Protein AF-W1XQW3-F1 (afdb_monomer_lite)

Sequence (59 aa):
MVDVVATNEKLHVRQVNIVKNATGCSAEQAEAALVACERNCKTAIVMVLKNLDAAEIAA

Foldseek 3Di:
DQPQDDPDPVSLVVLLVLLCVLQVDDSVLSNQLCVLVVNRSVSSNVCNNVVNDSVVVPD

Radius of gyration: 10.26 Å; chains: 1; bounding box: 24×25×20 Å

pLDDT: mean 83.69, std 13.85, range [38.75, 95.12]

Secondary structure (DSSP, 8-state):
-------SHHHHHHHHHHHHHHH---HHHHHHHHHHTTT-HHHHHHHHHHT--GGGT--

InterPro domains:
  IPR009060 UBA-like superfamily [SSF46934] (8-54)
  IPR040190 N-acetylmuramic acid 6-phosphate etherase/glucokinase regulatory protein [PTHR10088] (1-57)

Structure (mmCIF, N/CA/C/O backbone):
data_AF-W1XQW3-F1
#
_entry.id   AF-W1XQW3-F1
#
loop_
_atom_site.group_PDB
_atom_site.id
_atom_site.type_symbol
_atom_site.label_atom_id
_atom_site.label_alt_id
_atom_site.label_comp_id
_atom_site.label_asym_id
_atom_site.label_entity_id
_atom_site.label_seq_id
_atom_site.pdbx_PDB_ins_code
_atom_site.Cartn_x
_atom_site.Cartn_y
_atom_site.Cartn_z
_atom_site.occupancy
_atom_site.B_iso_or_equiv
_atom_site.auth_seq_id
_atom_site.auth_comp_id
_atom_site.auth_asym_id
_atom_site.auth_atom_id
_atom_site.pdbx_PDB_model_num
ATOM 1 N N . MET A 1 1 ? -3.254 10.776 -8.789 1.00 65.81 1 MET A N 1
ATOM 2 C CA . MET A 1 1 ? -3.256 9.570 -9.644 1.00 65.81 1 MET A CA 1
ATOM 3 C C . ME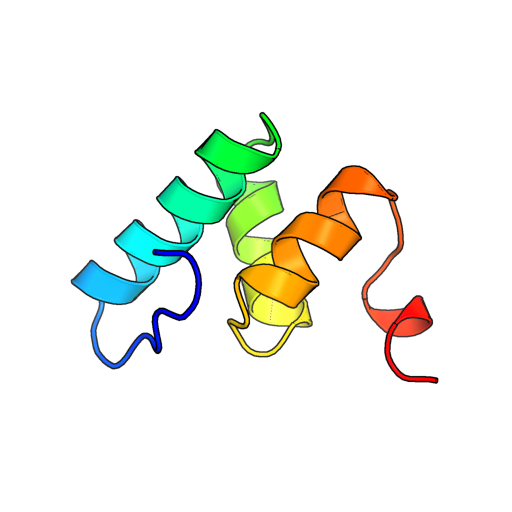T A 1 1 ? -2.625 8.428 -8.862 1.00 65.81 1 MET A C 1
ATOM 5 O O . MET A 1 1 ? -1.567 8.651 -8.284 1.00 65.81 1 MET A O 1
ATOM 9 N N . VAL A 1 2 ? -3.306 7.279 -8.786 1.00 74.38 2 VAL A N 1
ATOM 10 C CA . VAL A 1 2 ? -2.919 6.112 -7.960 1.00 74.38 2 VAL A CA 1
ATOM 11 C C . VAL A 1 2 ? -2.108 5.079 -8.761 1.00 74.38 2 VAL A C 1
ATOM 13 O O . VAL A 1 2 ? -1.314 4.357 -8.173 1.00 74.38 2 VAL A O 1
ATOM 16 N N . ASP A 1 3 ? -2.222 5.065 -10.094 1.00 76.94 3 ASP A N 1
ATOM 17 C CA . ASP A 1 3 ? -1.452 4.174 -10.976 1.00 76.94 3 ASP A CA 1
ATOM 18 C C . ASP A 1 3 ? -0.034 4.730 -11.213 1.00 76.94 3 ASP A C 1
ATOM 20 O O . ASP A 1 3 ? 0.285 5.302 -12.254 1.00 76.94 3 ASP A O 1
ATOM 24 N N . VAL A 1 4 ? 0.813 4.633 -10.189 1.00 77.94 4 VAL A N 1
ATOM 25 C CA . VAL A 1 4 ? 2.241 4.971 -10.262 1.00 77.94 4 VAL A CA 1
ATOM 26 C C . VAL A 1 4 ? 3.034 3.673 -10.275 1.00 77.94 4 VAL A C 1
ATOM 28 O O . VAL A 1 4 ? 2.920 2.895 -9.334 1.00 77.94 4 VAL A O 1
ATOM 31 N N . VAL A 1 5 ? 3.867 3.472 -11.297 1.00 78.00 5 VAL A N 1
ATOM 32 C CA . VAL A 1 5 ? 4.880 2.406 -11.332 1.00 78.00 5 VAL A CA 1
ATOM 33 C C . VAL A 1 5 ? 6.183 2.981 -10.792 1.00 78.00 5 VAL A C 1
ATOM 35 O O . VAL A 1 5 ? 6.696 3.961 -11.336 1.00 78.00 5 VAL A O 1
ATOM 38 N N . ALA A 1 6 ? 6.710 2.417 -9.707 1.00 80.81 6 ALA A N 1
ATOM 39 C CA . ALA A 1 6 ? 7.968 2.883 -9.146 1.00 80.81 6 ALA A CA 1
ATOM 40 C C . ALA A 1 6 ? 9.168 2.305 -9.902 1.00 80.81 6 ALA A C 1
ATOM 42 O O . ALA A 1 6 ? 9.481 1.127 -9.791 1.00 80.81 6 ALA A O 1
ATOM 43 N N . THR A 1 7 ? 9.841 3.165 -10.666 1.00 84.62 7 THR A N 1
ATOM 44 C CA . THR A 1 7 ? 11.091 2.852 -11.378 1.00 84.62 7 THR A CA 1
ATOM 45 C C . THR A 1 7 ? 12.325 3.473 -10.717 1.00 84.62 7 THR A C 1
ATOM 47 O O . THR A 1 7 ? 13.439 3.307 -11.203 1.00 84.62 7 THR A O 1
ATOM 50 N N . ASN A 1 8 ? 12.137 4.230 -9.632 1.00 87.56 8 ASN A N 1
ATOM 51 C CA . ASN A 1 8 ? 13.202 4.875 -8.868 1.00 87.56 8 ASN A CA 1
ATOM 52 C C . ASN A 1 8 ? 12.772 5.125 -7.411 1.00 87.56 8 ASN A C 1
ATOM 54 O O . ASN A 1 8 ? 11.580 5.120 -7.093 1.00 87.56 8 ASN A O 1
ATOM 58 N N . GLU A 1 9 ? 13.748 5.431 -6.553 1.00 86.81 9 GLU A N 1
ATOM 59 C CA . GLU A 1 9 ? 13.571 5.723 -5.121 1.00 86.81 9 GLU A CA 1
ATOM 60 C C . GLU A 1 9 ? 12.490 6.785 -4.852 1.00 86.81 9 GLU A C 1
ATOM 62 O O . GLU A 1 9 ? 11.616 6.628 -4.001 1.00 86.81 9 GLU A O 1
ATOM 67 N N . LYS A 1 10 ? 12.488 7.870 -5.637 1.00 89.06 10 LYS A N 1
ATOM 68 C CA . LYS A 1 10 ? 11.529 8.973 -5.478 1.00 89.06 10 LYS A CA 1
ATOM 69 C C . LYS A 1 10 ? 10.092 8.512 -5.729 1.00 89.06 10 LYS A C 1
ATOM 71 O O . LYS A 1 10 ? 9.162 8.995 -5.080 1.00 89.06 10 LYS A O 1
ATOM 76 N N . LEU A 1 11 ? 9.895 7.597 -6.674 1.00 89.88 11 LEU A N 1
ATOM 77 C CA . LEU A 1 11 ? 8.589 7.021 -6.961 1.00 89.88 11 LEU A CA 1
ATOM 78 C C . LEU A 1 11 ? 8.173 6.013 -5.886 1.00 89.88 11 LEU A C 1
ATOM 80 O O . LEU A 1 11 ? 6.992 6.005 -5.555 1.00 89.88 11 LEU A O 1
ATOM 84 N N . HIS A 1 12 ? 9.100 5.267 -5.275 1.00 89.06 12 HIS A N 1
ATOM 85 C CA . HIS A 1 12 ? 8.795 4.427 -4.107 1.00 89.06 12 HIS A CA 1
ATOM 86 C C . HIS A 1 12 ? 8.242 5.260 -2.948 1.00 89.06 12 HIS A C 1
ATOM 88 O O . HIS A 1 12 ? 7.130 5.013 -2.483 1.00 89.06 12 HIS A O 1
ATOM 94 N N . VAL A 1 13 ? 8.942 6.335 -2.577 1.00 92.19 13 VAL A N 1
ATOM 95 C CA . VAL A 1 13 ? 8.480 7.273 -1.539 1.00 92.19 13 VAL A CA 1
ATOM 96 C C . VAL A 1 13 ? 7.108 7.858 -1.891 1.00 92.19 13 VAL A C 1
ATOM 98 O O . VAL A 1 13 ? 6.235 8.016 -1.035 1.00 92.19 13 VAL A O 1
ATOM 101 N N . ARG A 1 14 ? 6.872 8.160 -3.173 1.00 93.44 14 ARG A N 1
ATOM 102 C CA . ARG A 1 14 ? 5.571 8.650 -3.640 1.00 93.44 14 ARG A CA 1
ATOM 103 C C . ARG A 1 14 ? 4.464 7.606 -3.481 1.00 93.44 14 ARG A C 1
ATOM 105 O O . ARG A 1 14 ? 3.374 7.985 -3.065 1.00 93.44 14 ARG A O 1
ATOM 112 N N . GLN A 1 15 ? 4.713 6.337 -3.804 1.00 93.38 15 GLN A N 1
ATOM 113 C CA . GLN A 1 15 ? 3.735 5.259 -3.625 1.00 93.38 15 GLN A CA 1
ATOM 114 C C . GLN A 1 15 ? 3.355 5.099 -2.151 1.00 93.38 15 GLN A C 1
ATOM 116 O O . GLN A 1 15 ? 2.168 5.095 -1.832 1.00 93.38 15 GLN A O 1
ATOM 121 N N . VAL A 1 16 ? 4.344 5.077 -1.251 1.00 94.19 16 VAL A N 1
ATOM 122 C CA . VAL A 1 16 ? 4.117 5.004 0.203 1.00 94.19 16 VAL A CA 1
ATOM 123 C C . VAL A 1 16 ? 3.233 6.162 0.662 1.00 94.19 16 VAL A C 1
ATOM 125 O O . VAL A 1 16 ? 2.224 5.952 1.331 1.00 94.19 16 VAL A O 1
ATOM 128 N N . ASN A 1 17 ? 3.535 7.387 0.227 1.00 94.69 17 ASN A N 1
ATOM 129 C CA . ASN A 1 17 ? 2.719 8.555 0.558 1.00 94.69 17 ASN A CA 1
ATOM 130 C C . ASN A 1 17 ? 1.293 8.477 -0.008 1.00 94.69 17 ASN A C 1
ATOM 132 O O . ASN A 1 17 ? 0.358 8.907 0.660 1.00 94.69 17 ASN A O 1
ATOM 136 N N . ILE A 1 18 ? 1.101 7.925 -1.211 1.00 94.38 18 ILE A N 1
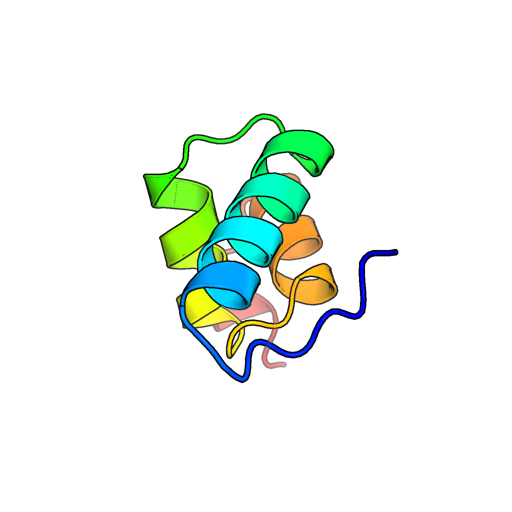ATOM 137 C CA . ILE A 1 18 ? -0.237 7.711 -1.785 1.00 94.38 18 ILE A CA 1
ATOM 138 C C . ILE A 1 18 ? -1.048 6.759 -0.900 1.00 94.38 18 ILE A C 1
ATOM 140 O O . ILE A 1 18 ? -2.181 7.087 -0.552 1.00 94.38 18 ILE A O 1
ATOM 144 N N . VAL A 1 19 ? -0.470 5.619 -0.512 1.00 93.12 19 VAL A N 1
ATOM 145 C CA . VAL A 1 19 ? -1.151 4.623 0.328 1.00 93.12 19 VAL A CA 1
ATOM 146 C C . VAL A 1 19 ? -1.462 5.210 1.702 1.00 93.12 19 VAL A C 1
ATOM 148 O O . VAL A 1 19 ? -2.612 5.153 2.132 1.00 93.12 19 VAL A O 1
ATOM 151 N N . LYS A 1 20 ? -0.495 5.868 2.352 1.00 95.12 20 LYS A N 1
ATOM 152 C CA . LYS A 1 20 ? -0.714 6.550 3.638 1.00 95.12 20 LYS A CA 1
ATOM 153 C C . LYS A 1 20 ? -1.838 7.578 3.564 1.00 95.12 20 LYS A C 1
ATOM 155 O O . LYS A 1 20 ? -2.732 7.563 4.397 1.00 95.12 20 LYS A O 1
ATOM 160 N N . ASN A 1 21 ? -1.825 8.448 2.555 1.00 93.75 21 ASN A N 1
ATOM 161 C CA . ASN A 1 21 ? -2.838 9.496 2.419 1.00 93.75 21 ASN A CA 1
ATOM 162 C C . ASN A 1 21 ? -4.234 8.927 2.131 1.00 93.75 21 ASN A C 1
ATOM 164 O O . ASN A 1 21 ? -5.224 9.520 2.542 1.00 93.75 21 ASN A O 1
ATOM 168 N N . ALA A 1 22 ? -4.322 7.797 1.426 1.00 93.56 22 ALA A N 1
ATOM 169 C CA . ALA A 1 22 ? -5.595 7.158 1.100 1.00 93.56 22 ALA A CA 1
ATOM 170 C C . ALA A 1 22 ? -6.180 6.328 2.255 1.00 93.56 22 ALA A C 1
ATOM 172 O O . ALA A 1 22 ? -7.387 6.110 2.291 1.00 93.56 22 ALA A O 1
ATOM 173 N N . THR A 1 23 ? -5.340 5.844 3.172 1.00 91.44 23 THR A N 1
ATOM 174 C CA . THR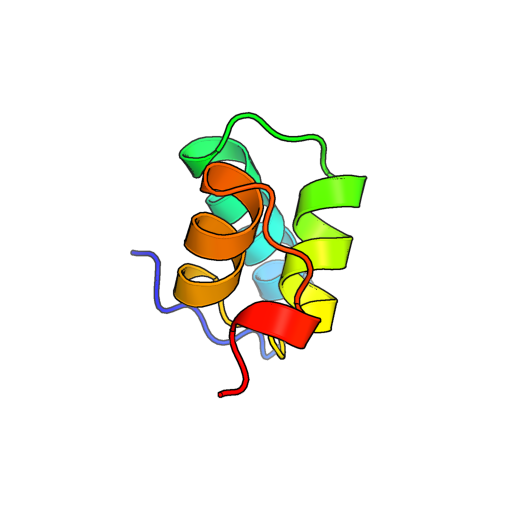 A 1 23 ? -5.731 4.841 4.181 1.00 91.44 23 THR A CA 1
ATOM 175 C C . THR A 1 23 ? -5.549 5.305 5.624 1.00 91.44 23 THR A C 1
ATOM 177 O O . THR A 1 23 ? -6.123 4.715 6.530 1.00 91.44 23 THR A O 1
ATOM 180 N N . GLY A 1 24 ? -4.751 6.349 5.857 1.00 93.19 24 GLY A N 1
ATOM 181 C CA . GLY A 1 24 ? -4.388 6.826 7.192 1.00 93.19 24 GLY A CA 1
ATOM 182 C C . GLY A 1 24 ? -3.390 5.935 7.943 1.00 93.19 24 GLY A C 1
ATOM 183 O O . GLY A 1 24 ? -3.146 6.183 9.121 1.00 93.19 24 GLY A O 1
ATOM 184 N N . CYS A 1 25 ? -2.815 4.910 7.303 1.00 92.06 25 CYS A N 1
ATOM 185 C CA . CYS A 1 25 ? -1.889 3.981 7.955 1.00 92.06 25 CYS A CA 1
ATOM 186 C C . CYS A 1 25 ? -0.481 4.565 8.184 1.00 92.06 25 CYS A C 1
ATOM 188 O O . CYS A 1 25 ? -0.120 5.642 7.687 1.00 92.06 25 CYS A O 1
ATOM 190 N N . SER A 1 26 ? 0.340 3.832 8.943 1.00 93.50 26 SER A N 1
ATOM 191 C CA . SER A 1 26 ? 1.747 4.185 9.150 1.00 93.50 26 SER A CA 1
ATOM 192 C C . SER A 1 26 ? 2.580 3.981 7.876 1.00 93.50 26 SER A C 1
ATOM 194 O O . SER A 1 26 ? 2.181 3.290 6.940 1.00 93.50 26 SER A O 1
ATOM 196 N N . ALA A 1 27 ? 3.772 4.585 7.826 1.00 91.88 27 ALA A N 1
ATOM 197 C CA . ALA A 1 27 ? 4.683 4.367 6.701 1.00 91.88 27 ALA A CA 1
ATOM 198 C C . ALA A 1 27 ? 5.128 2.903 6.589 1.00 91.88 27 ALA A C 1
ATOM 200 O O . ALA A 1 27 ? 5.199 2.380 5.485 1.00 91.88 27 ALA A O 1
ATOM 201 N N . GLU A 1 28 ? 5.350 2.241 7.723 1.00 92.06 28 GLU A N 1
ATOM 202 C CA . GLU A 1 28 ? 5.725 0.827 7.784 1.00 92.06 28 GLU A CA 1
ATOM 203 C C . GLU A 1 28 ? 4.610 -0.072 7.236 1.00 92.06 28 GLU A C 1
ATOM 205 O O . GLU A 1 28 ? 4.875 -0.959 6.430 1.00 92.06 28 GLU A O 1
ATOM 210 N N . GLN A 1 29 ? 3.350 0.203 7.600 1.00 90.12 29 GLN A N 1
ATOM 211 C CA . GLN A 1 29 ? 2.190 -0.526 7.076 1.00 90.12 29 GLN A CA 1
ATOM 212 C C . GLN A 1 29 ? 2.006 -0.301 5.572 1.00 90.12 29 GLN A C 1
ATOM 214 O O . GLN A 1 29 ? 1.753 -1.250 4.832 1.00 90.12 29 GLN A O 1
ATOM 219 N N . ALA A 1 30 ? 2.166 0.940 5.107 1.00 92.56 30 ALA A N 1
ATOM 220 C CA . ALA A 1 30 ? 2.093 1.261 3.687 1.00 92.56 30 ALA A CA 1
ATOM 221 C C . ALA A 1 30 ? 3.202 0.568 2.879 1.00 92.56 30 ALA A C 1
ATOM 223 O O . ALA A 1 30 ? 2.924 0.034 1.808 1.00 92.56 30 ALA A O 1
ATOM 224 N N . GLU A 1 31 ? 4.439 0.556 3.383 1.00 92.19 31 GLU A N 1
ATOM 225 C CA . GLU A 1 31 ? 5.570 -0.130 2.749 1.00 92.19 31 GLU A CA 1
ATOM 226 C C . GLU A 1 31 ? 5.322 -1.643 2.695 1.00 92.19 31 GLU A C 1
ATOM 228 O O . GLU A 1 31 ? 5.448 -2.240 1.629 1.00 92.19 31 GLU A O 1
ATOM 233 N N . ALA A 1 32 ? 4.890 -2.252 3.804 1.00 90.50 32 ALA A N 1
ATOM 234 C CA . ALA A 1 32 ? 4.588 -3.679 3.871 1.00 90.50 32 ALA A CA 1
ATOM 235 C C . ALA A 1 32 ? 3.472 -4.078 2.893 1.00 90.50 32 ALA A C 1
ATOM 237 O O . ALA A 1 32 ? 3.640 -5.023 2.124 1.00 90.50 32 ALA A O 1
ATOM 238 N N . ALA A 1 33 ? 2.370 -3.322 2.856 1.00 90.25 33 ALA A N 1
ATOM 239 C CA . ALA A 1 33 ? 1.268 -3.568 1.928 1.00 90.25 33 ALA A CA 1
ATOM 240 C C . ALA A 1 33 ? 1.694 -3.383 0.465 1.00 90.25 33 ALA A C 1
ATOM 242 O O . ALA A 1 33 ? 1.316 -4.173 -0.397 1.00 90.25 33 ALA A O 1
ATOM 243 N N . LEU A 1 34 ? 2.516 -2.367 0.172 1.00 90.94 34 LEU A N 1
ATOM 244 C CA . LEU A 1 34 ? 3.080 -2.182 -1.162 1.00 90.94 34 LEU A CA 1
ATOM 245 C C . LEU A 1 34 ? 3.973 -3.357 -1.546 1.00 90.94 34 LEU A C 1
ATOM 247 O O . LEU A 1 34 ? 3.797 -3.885 -2.632 1.00 90.94 34 LEU A O 1
ATOM 251 N N . VAL A 1 35 ? 4.891 -3.800 -0.688 1.00 90.19 35 VAL A N 1
ATOM 252 C CA . VAL A 1 35 ? 5.766 -4.949 -0.978 1.00 90.19 35 VAL A CA 1
ATOM 253 C C . VAL A 1 35 ? 4.946 -6.215 -1.220 1.00 90.19 35 VAL A C 1
ATOM 255 O O . VAL A 1 35 ? 5.189 -6.918 -2.198 1.00 90.19 35 VAL A O 1
ATOM 258 N N . ALA A 1 36 ? 3.939 -6.464 -0.385 1.00 87.31 36 ALA A N 1
ATOM 259 C CA . ALA A 1 36 ? 3.090 -7.641 -0.492 1.00 87.31 36 ALA A CA 1
ATOM 260 C C . ALA A 1 36 ? 2.178 -7.626 -1.738 1.00 87.31 36 ALA A C 1
ATOM 262 O O . ALA A 1 36 ? 1.759 -8.677 -2.208 1.00 87.31 36 ALA A O 1
ATOM 263 N N . CYS A 1 37 ? 1.919 -6.443 -2.304 1.00 88.56 37 CYS A N 1
ATOM 264 C CA . CYS A 1 37 ? 1.134 -6.246 -3.525 1.00 88.56 37 CYS A CA 1
ATOM 265 C C . CYS A 1 37 ? 1.997 -5.929 -4.763 1.00 88.56 37 CYS A C 1
ATOM 267 O O . CYS A 1 37 ? 1.527 -5.222 -5.657 1.00 88.56 37 CYS A O 1
ATOM 269 N N . GLU A 1 38 ? 3.269 -6.345 -4.802 1.00 88.31 38 GLU A N 1
ATOM 270 C CA . GLU A 1 38 ? 4.206 -6.065 -5.913 1.00 88.31 38 GLU A CA 1
ATOM 271 C C . GLU A 1 38 ? 4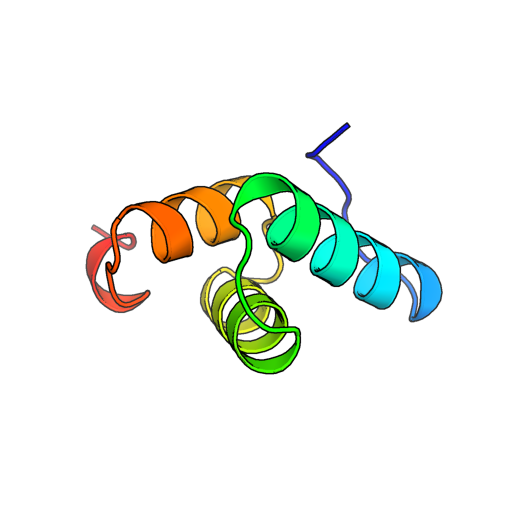.293 -4.570 -6.288 1.00 88.31 38 GLU A C 1
ATOM 273 O O . GLU A 1 38 ? 4.436 -4.163 -7.440 1.00 88.31 38 GLU A O 1
ATOM 278 N N . ARG A 1 39 ? 4.183 -3.717 -5.271 1.00 87.69 39 ARG A N 1
ATOM 279 C CA . ARG A 1 39 ? 4.148 -2.252 -5.335 1.00 87.69 39 ARG A CA 1
ATOM 280 C C . ARG A 1 39 ? 2.984 -1.685 -6.152 1.00 87.69 39 ARG A C 1
ATOM 282 O O . ARG A 1 39 ? 3.062 -0.555 -6.638 1.00 87.69 39 ARG A O 1
ATOM 289 N N . ASN A 1 40 ? 1.871 -2.409 -6.247 1.00 89.50 40 ASN A N 1
ATOM 290 C CA . ASN A 1 40 ? 0.620 -1.889 -6.786 1.00 89.50 40 ASN A CA 1
ATOM 291 C C . ASN A 1 40 ? -0.143 -1.088 -5.718 1.00 89.50 40 ASN A C 1
ATOM 293 O O . ASN A 1 40 ? -0.751 -1.650 -4.808 1.00 89.50 40 ASN A O 1
ATOM 297 N N . CYS A 1 41 ? -0.159 0.240 -5.853 1.00 91.12 41 CYS A N 1
ATOM 298 C CA . CYS A 1 41 ? -0.844 1.129 -4.912 1.00 91.12 41 CYS A CA 1
ATOM 299 C C . CYS A 1 41 ? -2.337 0.823 -4.756 1.00 91.12 41 CYS A C 1
ATOM 301 O O . CYS A 1 41 ? -2.872 0.974 -3.664 1.00 91.12 41 CYS A O 1
ATOM 303 N N . LYS A 1 42 ? -3.031 0.439 -5.833 1.00 91.00 42 LYS A N 1
ATOM 304 C CA . LYS A 1 42 ? -4.483 0.227 -5.802 1.00 91.00 42 LYS A CA 1
ATOM 305 C C . LYS A 1 42 ? -4.811 -1.008 -4.959 1.00 91.00 42 LYS A C 1
ATOM 307 O O . LYS A 1 42 ? -5.659 -0.924 -4.075 1.00 91.00 42 LYS A O 1
ATOM 312 N N . THR A 1 43 ? -4.073 -2.098 -5.168 1.00 89.94 43 THR A N 1
ATOM 313 C CA . THR A 1 43 ? -4.187 -3.323 -4.366 1.00 89.94 43 THR A CA 1
ATOM 314 C C . THR A 1 43 ? -3.762 -3.079 -2.919 1.00 89.94 43 THR A C 1
ATOM 316 O O . THR A 1 43 ? -4.502 -3.436 -2.009 1.00 89.94 43 THR A O 1
ATOM 319 N N . ALA A 1 44 ? -2.651 -2.368 -2.695 1.00 90.81 44 ALA A N 1
ATOM 320 C CA . ALA A 1 44 ? -2.172 -2.038 -1.351 1.00 90.81 44 ALA A CA 1
ATOM 321 C C . ALA A 1 44 ? -3.177 -1.185 -0.554 1.00 90.81 44 ALA A C 1
ATOM 323 O O . ALA A 1 44 ? -3.400 -1.432 0.627 1.00 90.81 44 ALA A O 1
ATOM 324 N N . ILE A 1 45 ? -3.835 -0.209 -1.192 1.00 91.56 45 ILE A N 1
ATOM 325 C CA . ILE A 1 45 ? -4.891 0.592 -0.552 1.00 91.56 45 ILE A CA 1
ATOM 326 C C . ILE A 1 45 ? -6.065 -0.296 -0.133 1.00 91.56 45 ILE A C 1
ATOM 328 O O . ILE A 1 45 ? -6.553 -0.168 0.988 1.00 91.56 45 ILE A O 1
ATOM 332 N N . VAL A 1 46 ? -6.518 -1.196 -1.011 1.00 90.25 46 VAL A N 1
ATOM 333 C CA . VAL A 1 46 ? -7.623 -2.117 -0.701 1.00 90.25 46 VAL A CA 1
ATOM 334 C C . VAL A 1 46 ? -7.243 -3.058 0.440 1.00 90.25 46 VAL A C 1
ATOM 336 O O . VAL A 1 46 ? -8.041 -3.235 1.357 1.00 90.25 46 VAL A O 1
ATOM 339 N N . MET A 1 47 ? -6.024 -3.596 0.417 1.00 86.94 47 MET A N 1
ATOM 340 C CA . MET A 1 47 ? -5.479 -4.479 1.446 1.00 86.94 47 MET A CA 1
ATOM 341 C C . MET A 1 47 ? -5.515 -3.815 2.830 1.00 86.94 47 MET A C 1
ATOM 343 O O . MET A 1 47 ? -6.120 -4.346 3.760 1.00 86.94 47 MET A O 1
ATOM 347 N N . VAL A 1 48 ? -4.974 -2.596 2.939 1.00 89.19 48 VAL A N 1
ATOM 348 C CA . VAL A 1 48 ? -4.951 -1.835 4.198 1.00 89.19 48 VAL A CA 1
ATOM 349 C C . VAL A 1 48 ? -6.362 -1.458 4.662 1.00 89.19 48 VAL A C 1
ATOM 351 O O . VAL A 1 48 ? -6.674 -1.596 5.839 1.00 89.19 48 VAL A O 1
ATOM 354 N N . LEU A 1 49 ? -7.247 -1.010 3.763 1.00 88.94 49 LEU A N 1
ATOM 355 C CA . LEU A 1 49 ? -8.616 -0.623 4.139 1.00 88.94 49 LEU A CA 1
ATOM 356 C C . LEU A 1 49 ? -9.486 -1.806 4.570 1.00 88.94 49 LEU A C 1
ATOM 358 O O . LEU A 1 49 ? -10.460 -1.616 5.298 1.00 88.94 49 LEU A O 1
ATOM 362 N N . LYS A 1 50 ? -9.184 -3.011 4.086 1.00 85.38 50 LYS A N 1
ATOM 363 C CA . LYS A 1 50 ? -9.945 -4.220 4.400 1.00 85.38 50 LYS A CA 1
ATOM 364 C C . LYS A 1 50 ? -9.338 -5.040 5.541 1.00 85.38 50 LYS A C 1
ATOM 366 O O . LYS A 1 50 ? -9.977 -6.007 5.937 1.00 85.38 50 LYS A O 1
ATOM 371 N N . ASN A 1 51 ? -8.174 -4.650 6.081 1.00 72.44 51 ASN A N 1
ATOM 372 C CA . ASN A 1 51 ? -7.378 -5.475 7.006 1.00 72.44 51 ASN A CA 1
ATOM 373 C C . ASN A 1 51 ? -7.155 -6.904 6.473 1.00 72.44 51 ASN A C 1
ATOM 375 O O . ASN A 1 51 ? -7.075 -7.850 7.250 1.00 72.44 51 ASN A O 1
ATOM 379 N N . LEU A 1 52 ? -7.100 -7.064 5.149 1.00 63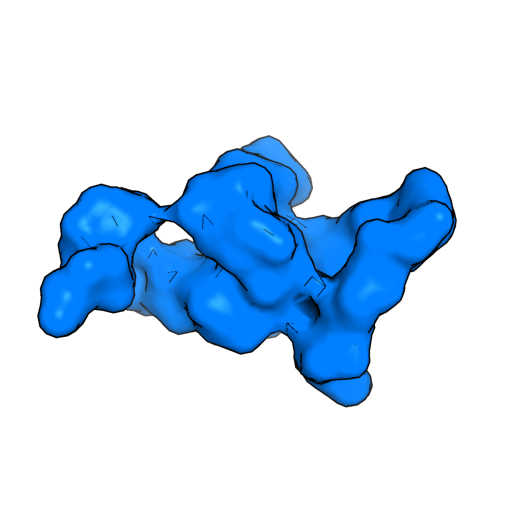.44 52 LEU A N 1
ATOM 380 C CA . LEU A 1 52 ? -6.830 -8.358 4.528 1.00 63.44 52 LEU A CA 1
ATOM 381 C C . LEU A 1 52 ? -5.317 -8.518 4.461 1.00 63.44 52 LEU A C 1
ATOM 383 O O . LEU A 1 52 ? -4.622 -7.597 4.024 1.00 63.44 52 LEU A O 1
ATOM 387 N N . ASP A 1 53 ? -4.804 -9.671 4.869 1.00 57.81 53 ASP A N 1
ATOM 388 C CA . ASP A 1 53 ? -3.411 -10.008 4.598 1.00 57.81 53 ASP A CA 1
ATOM 389 C C . ASP A 1 53 ? -3.256 -10.311 3.102 1.00 57.81 53 ASP A C 1
ATOM 391 O O . ASP A 1 53 ? -4.162 -10.839 2.457 1.00 57.81 53 ASP A O 1
ATOM 395 N N . ALA A 1 54 ? -2.098 -9.988 2.519 1.00 54.28 54 ALA A N 1
ATOM 396 C CA . ALA A 1 54 ? -1.849 -10.125 1.077 1.00 54.28 54 ALA A CA 1
ATOM 397 C C . ALA A 1 54 ? -2.118 -11.533 0.513 1.00 54.28 54 ALA A C 1
ATOM 399 O O . ALA A 1 54 ? -2.366 -11.683 -0.682 1.00 54.28 54 ALA A O 1
ATOM 400 N N . ALA A 1 55 ? -2.109 -12.552 1.376 1.00 52.38 55 ALA A N 1
ATOM 401 C CA . ALA A 1 55 ? -2.469 -13.920 1.030 1.00 52.38 55 ALA A CA 1
ATOM 402 C C . ALA A 1 55 ? -3.937 -14.079 0.577 1.00 52.38 55 ALA A C 1
ATOM 404 O O . ALA A 1 55 ? -4.225 -14.992 -0.189 1.00 52.38 55 ALA A O 1
ATOM 405 N N . GLU A 1 56 ? -4.859 -13.205 0.998 1.00 51.12 56 GLU A N 1
ATOM 406 C CA . GLU A 1 56 ? -6.292 -13.320 0.678 1.00 51.12 56 GLU A CA 1
ATOM 407 C C . GLU A 1 56 ? -6.691 -12.669 -0.654 1.00 51.12 56 GLU A C 1
ATOM 409 O O . GLU A 1 56 ? -7.758 -12.970 -1.180 1.00 51.12 56 GLU A O 1
ATOM 414 N N . ILE A 1 57 ? -5.856 -11.796 -1.230 1.00 54.09 57 ILE A N 1
ATOM 415 C CA . ILE A 1 57 ? -6.193 -11.076 -2.475 1.00 54.09 57 ILE A CA 1
ATOM 416 C C . ILE A 1 57 ? -5.732 -11.848 -3.730 1.00 54.09 57 ILE A C 1
ATOM 418 O O . ILE A 1 57 ? -6.170 -11.546 -4.836 1.00 54.09 57 ILE A O 1
ATOM 422 N N . ALA A 1 58 ? -4.877 -12.864 -3.578 1.00 47.38 58 ALA A N 1
ATOM 423 C CA . ALA A 1 58 ? -4.307 -13.635 -4.688 1.00 47.38 58 ALA A CA 1
ATOM 424 C C . ALA A 1 58 ? -5.175 -14.819 -5.186 1.00 47.38 58 ALA A C 1
ATOM 426 O O . ALA A 1 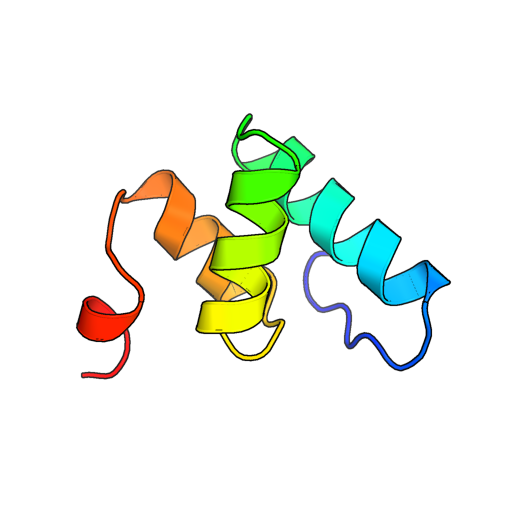58 ? -4.649 -15.698 -5.869 1.00 47.38 58 ALA A O 1
ATOM 427 N N . ALA A 1 59 ? -6.472 -14.857 -4.860 1.00 38.75 59 ALA A N 1
ATOM 428 C CA . ALA A 1 59 ? -7.426 -15.878 -5.320 1.00 38.75 59 ALA A CA 1
ATOM 429 C C . ALA A 1 59 ? -8.398 -15.314 -6.366 1.00 38.75 59 ALA A C 1
ATOM 431 O O . ALA A 1 59 ? -8.675 -16.038 -7.349 1.00 38.75 59 ALA A O 1
#

Organism: NCBI:txid408170